Protein AF-A0A3D3AIG8-F1 (afdb_monomer)

pLDDT: mean 90.83, std 6.68, range [56.53, 97.75]

Radius of gyration: 16.38 Å; Cα contacts (8 Å, |Δi|>4): 54; chains: 1; bounding box: 37×24×44 Å

Secondary structure (DSSP, 8-state):
-HHHHHHHHHHHHHHHHHHHHHHHHHHHHHH-S-STT-HHHHHHHHHHHHHHHHHHHH-GGGEETTEETHHHHHHHHHHHHHHHHHHHHHHHHHT-

Sequence (96 aa):
MSASIFIITLIIKILQIYQWIFIIRAISSFFVQDFSSNPLLYWLYRLTEPVLAFLRERMPFLIVGMLDLSILAVYFLIYIIQVFLQKVLVKIAYGF

Mean predicted aligned error: 4.45 Å

Solvent-accessible surface area (backbone atoms only — not comparable to full-atom values): 5422 Å² total; per-residue (Å²): 113,69,64,61,51,52,52,52,51,51,51,48,52,52,52,52,53,51,42,51,52,37,4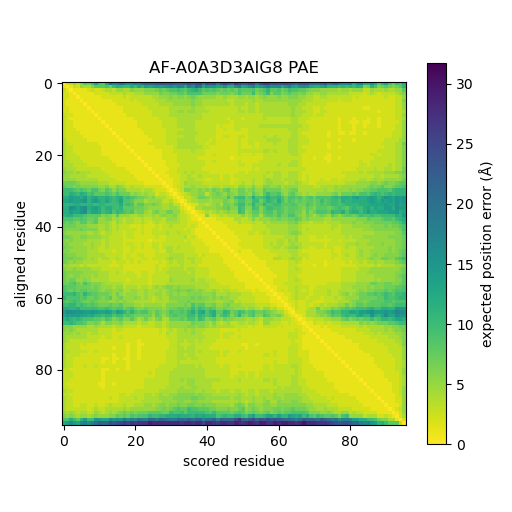8,52,49,55,53,41,69,75,75,48,90,67,49,80,84,37,70,70,51,41,50,53,49,63,70,46,40,67,61,39,52,53,43,43,72,78,40,53,82,35,52,54,88,91,44,65,45,39,48,55,52,52,37,51,53,52,49,53,54,42,56,52,51,52,53,51,44,51,38,68,75,70,70,111

Nearest PDB structures (foldseek):
  7xzi-assembly1_D  TM=8.397E-01  e=1.309E-01  Chlamydomonas reinhardtii

Foldseek 3Di:
DVVVLVVLVVVLVVLVVVLVLLVCVQVCLVPPPDQPVDPVSVVSCVVCCVQQVVCCVVPVVCDDPSDRVSSVVVSVVSVVVSVVSVVVSCCVVVPD

Structure (mmCIF, N/CA/C/O backbone):
data_AF-A0A3D3AIG8-F1
#
_entry.id   AF-A0A3D3AIG8-F1
#
loop_
_atom_site.group_PDB
_atom_site.id
_atom_site.type_symbol
_atom_site.label_atom_id
_atom_site.label_alt_id
_atom_site.label_comp_id
_atom_site.label_asym_id
_atom_site.label_entity_id
_atom_site.label_seq_id
_atom_site.pdbx_PDB_ins_code
_atom_site.Cartn_x
_atom_site.Cartn_y
_atom_site.Cartn_z
_atom_site.occupancy
_atom_site.B_iso_or_equiv
_atom_site.auth_seq_id
_atom_site.auth_comp_id
_atom_site.auth_asym_id
_atom_site.auth_atom_id
_atom_site.pd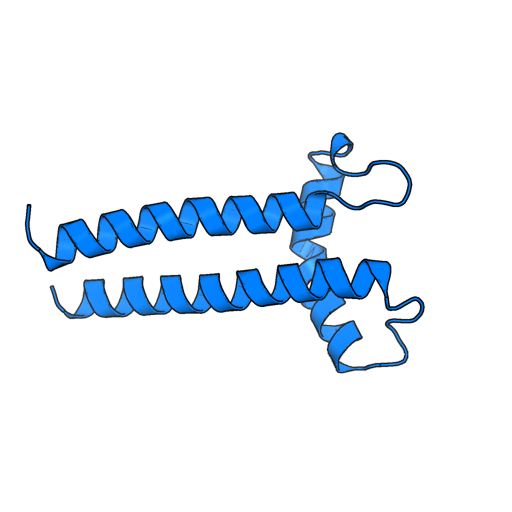bx_PDB_model_num
ATOM 1 N N . MET A 1 1 ? -16.962 -2.931 22.984 1.00 70.75 1 MET A N 1
ATOM 2 C CA . MET A 1 1 ? -16.285 -1.664 22.624 1.00 70.75 1 MET A CA 1
ATOM 3 C C . MET A 1 1 ? -14.785 -1.857 22.388 1.00 70.75 1 MET A C 1
ATOM 5 O O . MET A 1 1 ? -14.310 -1.471 21.331 1.00 70.75 1 MET A O 1
ATOM 9 N N . SER A 1 2 ? -14.052 -2.537 23.282 1.00 82.50 2 SER A N 1
ATOM 10 C CA . SER A 1 2 ? -12.610 -2.816 23.111 1.00 82.50 2 SER A CA 1
ATOM 11 C C . SER A 1 2 ? -12.262 -3.677 21.884 1.00 82.50 2 SER A C 1
ATOM 13 O O . SER A 1 2 ? -11.311 -3.364 21.173 1.00 82.50 2 SER A O 1
ATOM 15 N N . ALA A 1 3 ? -13.051 -4.716 21.583 1.00 89.88 3 ALA A N 1
ATOM 16 C CA . ALA A 1 3 ? -12.794 -5.602 20.440 1.00 89.88 3 ALA A CA 1
ATOM 17 C C . ALA A 1 3 ? -12.851 -4.870 19.084 1.00 89.88 3 ALA A C 1
ATOM 19 O O . ALA A 1 3 ? -11.962 -5.033 18.254 1.00 89.88 3 ALA A O 1
ATOM 20 N N . SER A 1 4 ? -13.856 -4.014 18.870 1.00 89.44 4 SER A N 1
ATOM 21 C CA . SER A 1 4 ? -14.003 -3.233 17.633 1.00 89.44 4 SER A CA 1
ATOM 22 C C . SER A 1 4 ? -12.843 -2.252 17.433 1.00 89.44 4 SER A C 1
ATOM 24 O O . SER A 1 4 ? -12.312 -2.148 16.332 1.00 89.44 4 SER A O 1
ATOM 26 N N . ILE A 1 5 ? -12.405 -1.585 18.507 1.00 93.19 5 ILE A N 1
ATOM 27 C CA . ILE A 1 5 ? -11.245 -0.677 18.500 1.00 93.19 5 ILE A CA 1
ATOM 28 C C . ILE A 1 5 ? -9.975 -1.440 18.113 1.00 93.19 5 ILE A C 1
ATOM 30 O O . ILE A 1 5 ? -9.213 -0.980 17.261 1.00 93.19 5 ILE A O 1
ATOM 34 N N . PHE A 1 6 ? -9.767 -2.626 18.693 1.00 94.06 6 PHE A N 1
ATOM 35 C CA . PHE A 1 6 ? -8.621 -3.474 18.375 1.00 94.06 6 PHE A CA 1
ATOM 36 C C . PHE A 1 6 ? -8.613 -3.899 16.900 1.00 94.06 6 PHE A C 1
ATOM 38 O O . PHE A 1 6 ? -7.609 -3.711 16.216 1.00 94.06 6 PHE A O 1
ATOM 45 N N . ILE A 1 7 ? -9.744 -4.396 16.387 1.00 95.44 7 ILE A N 1
ATOM 46 C CA . ILE A 1 7 ? -9.875 -4.834 14.989 1.00 95.44 7 ILE A CA 1
ATOM 47 C C . ILE A 1 7 ? -9.602 -3.674 14.023 1.00 95.44 7 ILE A C 1
ATOM 49 O O . ILE A 1 7 ? -8.804 -3.818 13.100 1.00 95.44 7 ILE A O 1
ATOM 53 N N . ILE A 1 8 ? -10.214 -2.508 14.247 1.00 95.50 8 ILE A N 1
ATOM 54 C CA . ILE A 1 8 ? -10.018 -1.336 13.380 1.00 95.50 8 ILE A CA 1
ATOM 55 C C . ILE A 1 8 ? -8.557 -0.871 13.423 1.00 95.50 8 ILE A C 1
ATOM 57 O O . ILE A 1 8 ? -7.978 -0.556 12.384 1.00 95.50 8 ILE A O 1
ATOM 61 N N . THR A 1 9 ? -7.928 -0.882 14.601 1.00 95.50 9 THR A N 1
ATOM 62 C CA . THR A 1 9 ? -6.506 -0.539 14.745 1.00 95.50 9 THR A CA 1
ATOM 63 C C . THR A 1 9 ? -5.620 -1.502 13.959 1.00 95.50 9 THR A C 1
ATOM 65 O O . THR A 1 9 ? -4.710 -1.061 13.256 1.00 95.50 9 THR A O 1
ATOM 68 N N . LEU A 1 10 ? -5.902 -2.807 14.024 1.00 96.94 10 LEU A N 1
ATOM 69 C CA . LEU A 1 10 ? -5.169 -3.820 13.269 1.00 96.94 10 LEU A CA 1
ATOM 70 C C . LEU A 1 10 ? -5.289 -3.581 11.757 1.00 96.94 10 LEU A C 1
ATOM 72 O O . LEU A 1 10 ? -4.279 -3.584 11.057 1.00 96.94 10 LEU A O 1
ATOM 76 N N . ILE A 1 11 ? -6.497 -3.291 11.265 1.00 97.44 11 ILE A N 1
ATOM 77 C CA . ILE A 1 11 ? -6.733 -2.954 9.854 1.00 97.44 11 ILE A CA 1
ATOM 78 C C . ILE A 1 11 ? -5.926 -1.713 9.458 1.00 97.44 11 ILE A C 1
ATOM 80 O O . ILE A 1 11 ? -5.220 -1.738 8.453 1.00 97.44 11 ILE A O 1
ATOM 84 N N . ILE A 1 12 ? -5.958 -0.644 10.261 1.00 97.31 12 ILE A N 1
ATOM 85 C CA . ILE A 1 12 ? -5.190 0.585 10.000 1.00 97.31 12 ILE A CA 1
ATOM 86 C C . ILE A 1 12 ? -3.685 0.293 9.915 1.00 97.31 12 ILE A C 1
ATOM 88 O O . ILE A 1 12 ? -3.007 0.857 9.054 1.00 97.31 12 ILE A O 1
ATOM 92 N N . LYS A 1 13 ? -3.157 -0.584 10.778 1.00 97.62 13 LYS A N 1
ATOM 93 C CA . LYS A 1 13 ? -1.743 -0.990 10.754 1.00 97.62 13 LYS A CA 1
ATOM 94 C C . LYS A 1 13 ? -1.395 -1.808 9.515 1.00 97.62 13 LYS A C 1
ATOM 96 O O . LYS A 1 13 ? -0.360 -1.557 8.907 1.00 97.62 13 LYS A O 1
ATOM 101 N N . ILE A 1 14 ? -2.266 -2.723 9.096 1.00 97.19 14 ILE A N 1
ATOM 102 C CA . ILE A 1 14 ? -2.084 -3.483 7.853 1.00 97.19 14 ILE A CA 1
ATOM 103 C C . ILE A 1 14 ? -2.082 -2.537 6.647 1.00 97.19 14 ILE A C 1
ATOM 105 O O . ILE A 1 14 ? -1.177 -2.609 5.819 1.00 97.19 14 ILE A O 1
ATOM 109 N N . LEU A 1 15 ? -3.029 -1.597 6.571 1.00 96.62 15 LEU A N 1
ATOM 110 C CA . LEU A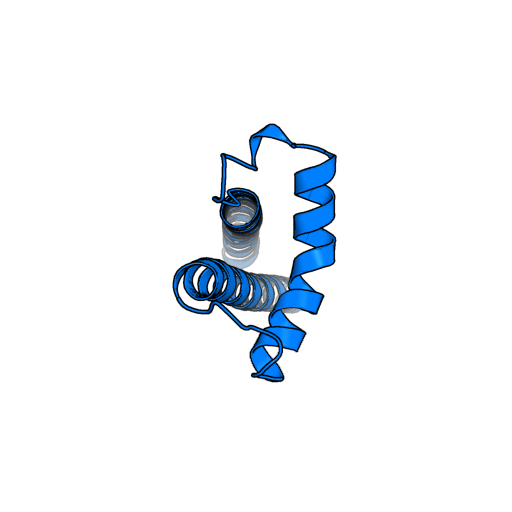 1 15 ? -3.066 -0.592 5.502 1.00 96.62 15 LEU A CA 1
ATOM 111 C C . LEU A 1 15 ? -1.804 0.281 5.486 1.00 96.62 15 LEU A C 1
ATOM 113 O O . LEU A 1 15 ? -1.297 0.597 4.413 1.00 96.62 15 LEU A O 1
ATOM 117 N N . GLN A 1 16 ? -1.257 0.621 6.657 1.00 96.56 16 GLN A N 1
ATOM 118 C CA . GLN A 1 16 ? 0.008 1.351 6.766 1.00 96.56 16 GLN A CA 1
ATOM 119 C C . GLN A 1 16 ? 1.182 0.550 6.181 1.00 96.56 16 GLN A C 1
ATOM 121 O O . GLN A 1 16 ? 2.017 1.109 5.476 1.00 96.56 16 GLN A O 1
ATOM 126 N N . ILE A 1 17 ? 1.247 -0.761 6.433 1.00 95.94 17 ILE A N 1
ATOM 127 C CA . ILE A 1 17 ? 2.262 -1.634 5.822 1.00 95.94 17 ILE A CA 1
ATOM 128 C C . ILE A 1 17 ? 2.084 -1.664 4.301 1.00 95.94 17 ILE A C 1
ATOM 130 O O . ILE A 1 17 ? 3.057 -1.504 3.566 1.00 95.94 17 ILE A O 1
ATOM 134 N N . TYR A 1 18 ? 0.847 -1.797 3.817 1.00 94.06 18 TYR A N 1
ATOM 135 C CA . TYR A 1 18 ? 0.562 -1.756 2.383 1.00 94.06 18 TYR A CA 1
ATOM 136 C C . TYR A 1 18 ? 0.981 -0.430 1.736 1.00 94.06 18 TYR A C 1
ATOM 138 O O . TYR A 1 18 ? 1.569 -0.451 0.659 1.00 94.06 18 TYR A O 1
ATOM 146 N N . GLN A 1 19 ? 0.769 0.716 2.389 1.00 94.62 19 GLN A N 1
ATOM 147 C CA . GLN A 1 19 ? 1.276 2.006 1.900 1.00 94.62 19 GLN A CA 1
ATOM 148 C C . GLN A 1 19 ? 2.793 1.985 1.698 1.00 94.62 19 GLN A C 1
ATOM 150 O O . GLN A 1 19 ? 3.270 2.401 0.643 1.00 94.62 19 GLN A O 1
ATOM 155 N N . TRP A 1 20 ? 3.551 1.457 2.665 1.00 95.19 20 TRP A N 1
ATOM 156 C CA . TRP A 1 20 ? 5.004 1.326 2.538 1.00 95.19 20 TRP A CA 1
ATOM 157 C C . TRP A 1 20 ? 5.415 0.413 1.385 1.00 95.19 20 TRP A C 1
ATOM 159 O O . TRP A 1 20 ? 6.364 0.734 0.673 1.00 95.19 20 TRP A O 1
ATOM 169 N N . ILE A 1 21 ? 4.677 -0.672 1.139 1.00 93.81 21 ILE A N 1
ATOM 170 C CA . ILE A 1 21 ? 4.905 -1.539 -0.024 1.00 93.81 21 ILE A CA 1
ATOM 171 C C . ILE A 1 21 ? 4.763 -0.739 -1.328 1.00 93.81 21 ILE A C 1
ATOM 173 O O . ILE A 1 21 ? 5.626 -0.853 -2.196 1.00 93.81 21 ILE A O 1
ATOM 177 N N . PHE A 1 22 ? 3.737 0.111 -1.460 1.00 94.06 22 PHE A N 1
ATOM 178 C CA . PHE A 1 22 ? 3.555 0.959 -2.649 1.00 94.06 22 PHE A CA 1
ATOM 179 C C . PHE A 1 22 ? 4.583 2.100 -2.755 1.00 94.06 22 PHE A C 1
ATOM 181 O O . PHE A 1 22 ? 4.953 2.487 -3.862 1.00 94.06 22 PHE A O 1
ATOM 188 N N . ILE A 1 23 ? 5.121 2.601 -1.641 1.00 93.50 23 ILE A N 1
ATOM 189 C CA . ILE A 1 23 ? 6.258 3.536 -1.673 1.00 93.50 23 ILE A CA 1
ATOM 190 C C . ILE A 1 23 ? 7.514 2.824 -2.191 1.00 93.50 23 ILE A C 1
ATOM 192 O O . ILE A 1 23 ? 8.160 3.309 -3.118 1.00 93.50 23 ILE A O 1
ATOM 196 N N . ILE A 1 24 ? 7.839 1.648 -1.644 1.00 92.56 24 ILE A N 1
ATOM 197 C CA . ILE A 1 24 ? 8.977 0.837 -2.103 1.00 92.56 24 ILE A CA 1
ATOM 198 C C . ILE A 1 24 ? 8.799 0.480 -3.578 1.00 92.56 24 ILE A C 1
ATOM 200 O O . ILE A 1 24 ? 9.764 0.531 -4.333 1.00 92.56 24 ILE A O 1
ATOM 204 N N . ARG A 1 25 ? 7.568 0.170 -4.001 1.00 91.12 25 ARG A N 1
ATOM 205 C CA . ARG A 1 25 ? 7.183 -0.079 -5.393 1.00 91.12 25 ARG A CA 1
ATOM 206 C C . ARG A 1 25 ? 7.531 1.099 -6.300 1.00 91.12 25 ARG A C 1
ATOM 208 O O . ARG A 1 25 ? 8.199 0.889 -7.307 1.00 91.12 25 ARG A O 1
ATOM 215 N N . ALA A 1 26 ? 7.113 2.306 -5.916 1.00 90.69 26 ALA A N 1
ATOM 216 C CA . ALA A 1 26 ? 7.377 3.533 -6.662 1.00 90.69 26 ALA A CA 1
ATOM 217 C C . ALA A 1 26 ? 8.877 3.822 -6.753 1.00 90.69 26 ALA A C 1
ATOM 219 O O . ALA A 1 26 ? 9.391 4.093 -7.828 1.00 90.69 26 ALA A O 1
ATOM 220 N N . ILE A 1 27 ? 9.606 3.719 -5.640 1.00 90.88 27 ILE A N 1
ATOM 221 C CA . ILE A 1 27 ? 11.057 3.939 -5.629 1.00 90.88 27 ILE A CA 1
ATOM 222 C C . ILE A 1 27 ? 11.739 2.886 -6.513 1.00 90.88 27 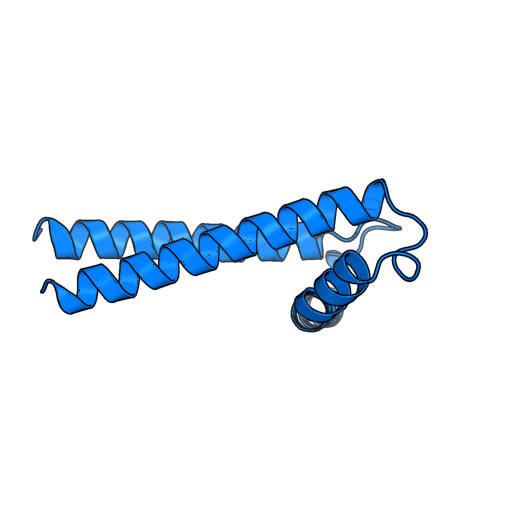ILE A C 1
ATOM 224 O O . ILE A 1 27 ? 12.512 3.216 -7.409 1.00 90.88 27 ILE A O 1
ATOM 228 N N . SER A 1 28 ? 11.399 1.612 -6.328 1.00 88.19 28 SER A N 1
ATOM 229 C CA . SER A 1 28 ? 12.004 0.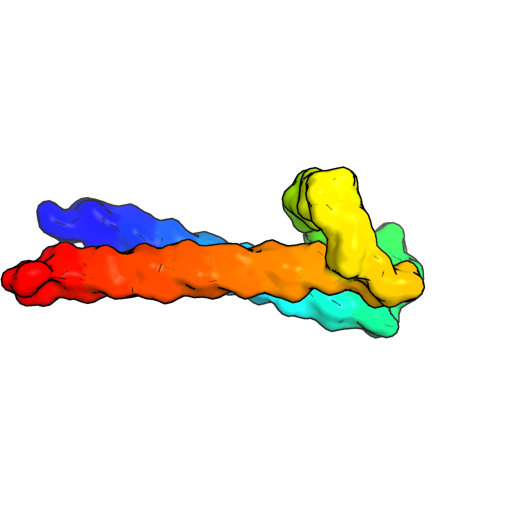500 -7.065 1.00 88.19 28 SER A CA 1
ATOM 230 C C . SER A 1 28 ? 11.785 0.613 -8.574 1.00 88.19 28 SER A C 1
ATOM 232 O O . SER A 1 28 ? 12.701 0.287 -9.317 1.00 88.19 28 SER A O 1
ATOM 234 N N . SER A 1 29 ? 10.643 1.135 -9.044 1.00 84.69 29 SER A N 1
ATOM 235 C CA . SER A 1 29 ? 10.420 1.343 -10.484 1.00 84.69 29 SER A CA 1
ATOM 236 C C . SER A 1 29 ? 11.357 2.375 -11.118 1.00 84.69 29 SER A C 1
ATOM 238 O O . SER A 1 29 ? 11.574 2.316 -12.322 1.00 84.69 29 SER A O 1
ATOM 240 N N . PHE A 1 30 ? 11.921 3.302 -10.335 1.00 85.69 30 PHE A N 1
ATOM 241 C CA . PHE A 1 30 ? 12.902 4.275 -10.833 1.00 85.69 30 PHE A CA 1
ATOM 242 C C . PHE A 1 30 ? 14.346 3.786 -10.715 1.00 85.69 30 PHE A C 1
ATOM 244 O O . PHE A 1 30 ? 15.161 4.073 -11.587 1.00 85.69 30 PHE A O 1
ATOM 251 N N . PHE A 1 31 ? 14.679 3.078 -9.633 1.00 85.69 31 PHE A N 1
ATOM 252 C CA . PHE A 1 31 ? 16.069 2.728 -9.323 1.00 85.69 31 PHE A CA 1
ATOM 253 C C . PHE A 1 31 ? 16.475 1.316 -9.764 1.00 85.69 31 PHE A C 1
ATOM 255 O O . PHE A 1 31 ? 17.664 1.058 -9.936 1.00 85.69 31 PHE A O 1
ATOM 262 N N . VAL A 1 32 ? 15.524 0.395 -9.944 1.00 83.88 32 VAL A N 1
ATOM 263 C CA . VAL A 1 32 ? 15.806 -1.013 -10.252 1.00 83.88 32 VAL A CA 1
ATOM 264 C C . VAL A 1 32 ? 15.365 -1.335 -11.674 1.00 83.88 32 VAL A C 1
ATOM 266 O O . VAL A 1 32 ? 14.175 -1.353 -11.976 1.00 83.88 32 VAL A O 1
ATOM 269 N N . GLN A 1 33 ? 16.336 -1.631 -12.540 1.00 78.06 33 GLN A N 1
ATOM 270 C CA . GLN A 1 33 ? 16.075 -2.030 -13.928 1.00 78.06 33 GLN A CA 1
ATOM 271 C C . GLN A 1 33 ? 15.741 -3.524 -14.048 1.00 78.06 33 GLN A C 1
ATO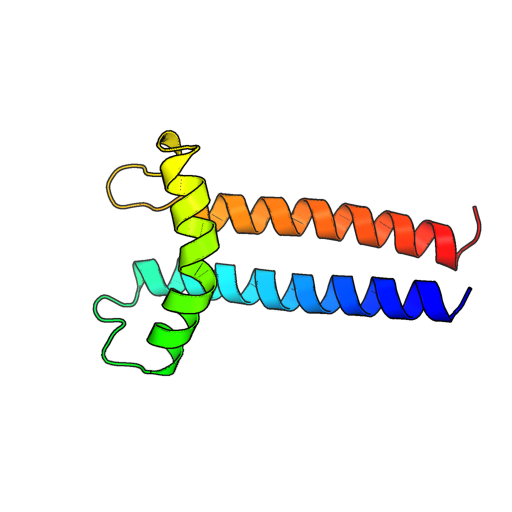M 273 O O . GLN A 1 33 ? 14.854 -3.890 -14.815 1.00 78.06 33 GLN A O 1
ATOM 278 N N . ASP A 1 34 ? 16.402 -4.380 -13.259 1.00 80.62 34 ASP A N 1
ATOM 279 C CA . ASP A 1 34 ? 16.150 -5.824 -13.238 1.00 80.62 34 ASP A CA 1
ATOM 280 C C . ASP A 1 34 ? 15.632 -6.296 -11.873 1.00 80.62 34 ASP A C 1
ATOM 282 O O . ASP A 1 34 ? 16.377 -6.523 -10.918 1.00 80.62 34 ASP A O 1
ATOM 286 N N . PHE A 1 35 ? 14.314 -6.466 -11.794 1.00 80.50 35 PHE A N 1
ATOM 287 C CA . PHE A 1 35 ? 13.625 -6.972 -10.608 1.00 80.50 35 PHE A CA 1
ATOM 288 C C . PHE A 1 35 ? 13.712 -8.499 -10.462 1.00 80.50 35 PHE A C 1
ATOM 290 O O . PHE A 1 35 ? 13.423 -9.010 -9.380 1.00 80.50 35 PHE A O 1
ATOM 297 N N . SER A 1 36 ? 14.087 -9.236 -11.516 1.00 79.75 36 SER A N 1
ATOM 298 C CA . SER A 1 36 ? 14.158 -10.705 -11.495 1.00 79.75 36 SER A CA 1
ATOM 299 C C . SER A 1 36 ? 15.369 -11.218 -10.713 1.00 79.75 36 SER A C 1
ATOM 301 O O . SER A 1 36 ? 15.297 -12.266 -10.071 1.00 79.75 36 SER A O 1
ATOM 303 N N . SER A 1 37 ? 16.436 -10.418 -10.674 1.00 85.00 37 SER A N 1
ATOM 304 C CA . SER A 1 37 ? 17.670 -10.701 -9.939 1.00 85.00 37 SER A CA 1
ATOM 305 C C . SER A 1 37 ? 17.509 -10.721 -8.412 1.00 85.00 37 SER A C 1
ATOM 307 O O . SER A 1 37 ? 18.332 -11.315 -7.716 1.00 85.00 37 SER A O 1
ATOM 309 N N . ASN A 1 38 ? 16.462 -10.095 -7.858 1.00 86.69 38 ASN A N 1
ATOM 310 C CA . ASN A 1 38 ? 16.222 -10.061 -6.414 1.00 86.69 38 ASN A CA 1
ATOM 311 C C . ASN A 1 38 ? 14.877 -10.727 -6.062 1.00 86.69 38 ASN A C 1
ATOM 313 O O . ASN A 1 38 ? 13.820 -10.147 -6.333 1.00 86.69 38 ASN A O 1
ATOM 317 N N . PRO A 1 39 ? 14.883 -11.891 -5.381 1.00 89.25 39 PRO A N 1
ATOM 318 C CA . PRO A 1 39 ? 13.663 -12.612 -5.025 1.00 89.25 39 PRO A CA 1
ATOM 319 C C . PRO A 1 39 ? 12.642 -11.772 -4.245 1.00 89.25 39 PRO A C 1
ATOM 321 O O . PRO A 1 39 ? 11.441 -11.915 -4.466 1.00 89.25 39 PRO A O 1
ATOM 324 N N . LEU A 1 40 ? 13.089 -10.876 -3.356 1.00 88.56 40 LEU A N 1
ATOM 325 C CA . LEU A 1 40 ? 12.193 -10.040 -2.547 1.00 88.56 40 LEU A CA 1
ATOM 326 C C . LEU A 1 40 ? 11.454 -9.012 -3.402 1.00 88.56 40 LEU A C 1
ATOM 328 O O . LEU A 1 40 ? 10.246 -8.828 -3.243 1.00 88.56 40 LEU A O 1
ATOM 332 N N . LEU A 1 41 ? 12.166 -8.375 -4.335 1.00 87.69 41 LEU A N 1
ATOM 333 C CA . LEU A 1 41 ? 11.546 -7.451 -5.277 1.00 87.69 41 LEU A CA 1
ATOM 334 C C . LEU A 1 41 ? 10.573 -8.211 -6.170 1.00 87.69 41 LEU A C 1
ATOM 336 O O . LEU A 1 41 ? 9.426 -7.801 -6.290 1.00 87.69 41 LEU A O 1
ATOM 340 N N . TYR A 1 42 ? 10.961 -9.368 -6.701 1.00 90.25 42 TYR A N 1
ATOM 341 C CA . TYR A 1 42 ? 10.067 -10.176 -7.525 1.00 90.25 42 TYR A CA 1
ATOM 342 C C . TYR A 1 42 ? 8.746 -10.537 -6.818 1.00 90.25 42 TYR A C 1
ATOM 344 O O . TYR A 1 42 ? 7.667 -10.435 -7.409 1.00 90.25 42 TYR A O 1
ATOM 352 N N . TRP A 1 43 ? 8.794 -10.891 -5.530 1.00 91.50 43 TRP A N 1
ATOM 353 C CA . TRP A 1 43 ? 7.585 -11.103 -4.730 1.00 91.50 43 TRP A CA 1
ATOM 354 C C . TRP A 1 43 ? 6.769 -9.825 -4.530 1.00 91.50 43 TRP A C 1
ATOM 356 O O . TRP A 1 43 ? 5.554 -9.854 -4.711 1.00 91.50 43 TRP A O 1
ATOM 366 N N . LEU A 1 44 ? 7.415 -8.699 -4.226 1.00 91.12 44 LEU A N 1
ATOM 367 C CA . LEU A 1 44 ? 6.747 -7.403 -4.085 1.00 91.12 44 LEU A CA 1
ATOM 368 C C . LEU A 1 44 ? 6.039 -6.977 -5.382 1.00 91.12 44 LEU A C 1
ATOM 370 O O . LEU A 1 44 ? 4.895 -6.518 -5.341 1.00 91.12 44 LEU A O 1
ATOM 374 N N . TYR A 1 45 ? 6.690 -7.179 -6.533 1.00 90.00 45 TYR A N 1
ATOM 375 C CA . TYR A 1 45 ? 6.110 -6.979 -7.862 1.00 90.00 45 TYR A CA 1
ATOM 376 C C . TYR A 1 45 ? 4.832 -7.819 -7.989 1.00 90.00 45 TYR A C 1
ATOM 378 O O . TYR A 1 45 ? 3.751 -7.274 -8.185 1.00 90.00 45 TYR A O 1
ATOM 386 N N . ARG A 1 46 ? 4.913 -9.135 -7.767 1.00 92.31 46 ARG A N 1
ATOM 387 C CA . ARG A 1 46 ? 3.753 -10.029 -7.918 1.00 92.31 46 ARG A CA 1
ATOM 388 C C . ARG A 1 46 ? 2.602 -9.748 -6.956 1.00 92.31 46 ARG A C 1
ATOM 390 O O . ARG A 1 46 ? 1.455 -9.940 -7.338 1.00 92.31 46 ARG A O 1
ATOM 397 N N . LEU A 1 47 ? 2.882 -9.289 -5.738 1.00 92.19 47 LEU A N 1
ATOM 398 C CA . LEU A 1 47 ? 1.840 -8.930 -4.771 1.00 92.19 47 LEU A CA 1
ATOM 399 C C . LEU A 1 47 ? 1.090 -7.652 -5.163 1.00 92.19 47 LEU A C 1
ATOM 401 O O . LEU A 1 47 ? -0.102 -7.533 -4.898 1.00 92.19 47 LEU A O 1
ATOM 405 N N . THR A 1 48 ? 1.778 -6.696 -5.787 1.00 92.94 48 THR A N 1
ATOM 406 C CA . THR A 1 48 ? 1.188 -5.400 -6.158 1.00 92.94 48 THR A CA 1
ATOM 407 C C . THR A 1 48 ? 0.579 -5.400 -7.561 1.00 92.94 48 THR A C 1
ATOM 409 O O . THR A 1 48 ? -0.377 -4.663 -7.802 1.00 92.94 48 THR A O 1
ATOM 412 N N . GLU A 1 49 ? 1.066 -6.248 -8.473 1.00 93.38 49 GLU A N 1
ATOM 413 C CA . GLU A 1 49 ? 0.620 -6.281 -9.871 1.00 93.38 49 GLU A CA 1
ATOM 414 C C . GLU A 1 49 ? -0.880 -6.538 -10.074 1.00 93.38 49 GLU A C 1
ATOM 416 O O . GLU A 1 49 ? -1.444 -5.832 -10.897 1.00 93.38 49 GLU A O 1
ATOM 421 N N . PRO A 1 50 ? -1.586 -7.434 -9.355 1.00 93.50 50 PRO A N 1
ATOM 422 C CA . PRO A 1 50 ? -3.022 -7.629 -9.580 1.00 93.50 50 PRO A CA 1
ATOM 423 C C . PRO A 1 50 ? -3.831 -6.339 -9.402 1.00 93.50 50 PRO A C 1
ATOM 425 O O . PRO A 1 50 ? -4.752 -6.061 -10.166 1.00 93.50 50 PRO A O 1
ATOM 428 N N . VAL A 1 51 ? -3.451 -5.520 -8.416 1.00 94.19 51 VAL A N 1
ATOM 429 C CA . VAL A 1 51 ? -4.102 -4.235 -8.140 1.00 94.19 51 VAL A CA 1
ATOM 430 C C . VAL A 1 51 ? -3.704 -3.199 -9.188 1.00 94.19 51 VAL A C 1
ATOM 432 O O . VAL A 1 51 ? -4.560 -2.490 -9.711 1.00 94.19 51 VAL A O 1
ATOM 435 N N . LEU A 1 52 ? -2.413 -3.118 -9.518 1.00 93.44 52 LEU A N 1
ATOM 436 C CA . LEU A 1 52 ? -1.911 -2.158 -10.501 1.00 93.44 52 LEU A CA 1
ATOM 437 C C . LEU A 1 52 ? -2.440 -2.460 -11.905 1.00 93.44 52 LEU A C 1
ATOM 439 O O . LEU A 1 52 ? -2.930 -1.553 -12.565 1.00 93.44 52 LEU A O 1
ATOM 443 N N . ALA A 1 53 ? -2.415 -3.719 -12.339 1.00 93.62 53 ALA A N 1
ATOM 444 C CA . ALA A 1 53 ? -2.943 -4.164 -13.623 1.00 93.62 53 ALA A CA 1
ATOM 445 C C . ALA A 1 53 ? -4.435 -3.846 -13.755 1.00 93.62 53 ALA A C 1
ATOM 447 O O . ALA A 1 53 ? -4.844 -3.280 -14.765 1.00 93.62 53 ALA A O 1
ATOM 448 N N . PHE A 1 54 ? -5.226 -4.108 -12.709 1.00 94.31 54 PHE A N 1
ATOM 449 C CA . PHE A 1 54 ? -6.645 -3.757 -12.699 1.00 94.31 54 PHE A CA 1
ATOM 450 C C . PHE A 1 54 ? -6.875 -2.248 -12.884 1.00 94.31 54 PHE A C 1
ATOM 452 O O . PHE A 1 54 ? -7.741 -1.836 -13.658 1.00 94.31 54 PHE A O 1
ATOM 459 N N . LEU A 1 55 ? -6.088 -1.405 -12.206 1.00 93.75 55 LEU A N 1
ATOM 460 C CA . LEU A 1 55 ? -6.191 0.047 -12.367 1.00 93.75 55 LEU A CA 1
ATOM 461 C C . LEU A 1 55 ? -5.713 0.509 -13.740 1.00 93.75 55 LEU A C 1
ATOM 463 O O . LEU A 1 55 ? -6.370 1.354 -14.332 1.00 93.75 55 LEU A O 1
ATOM 467 N N . ARG A 1 56 ? -4.627 -0.056 -14.269 1.00 93.12 56 ARG A N 1
ATOM 468 C CA . ARG A 1 56 ? -4.124 0.243 -15.616 1.00 93.12 56 ARG A CA 1
ATOM 469 C C . ARG A 1 56 ? -5.151 -0.112 -16.694 1.00 93.12 56 ARG A C 1
ATOM 471 O O . ARG A 1 56 ? -5.322 0.643 -17.643 1.00 93.12 56 ARG A O 1
ATOM 478 N N . GLU A 1 57 ? -5.860 -1.227 -16.530 1.00 93.44 57 GLU A N 1
ATOM 479 C CA . GLU A 1 57 ? -6.906 -1.665 -17.458 1.00 93.44 57 GLU A CA 1
ATOM 480 C C . GLU A 1 57 ? -8.133 -0.741 -17.413 1.00 93.44 57 GLU A C 1
ATOM 482 O O . GLU A 1 57 ? -8.670 -0.360 -18.451 1.00 93.44 57 GLU A O 1
ATOM 487 N N . ARG A 1 58 ? -8.579 -0.347 -16.211 1.00 94.62 58 ARG A N 1
ATOM 488 C CA . ARG A 1 58 ? -9.782 0.489 -16.03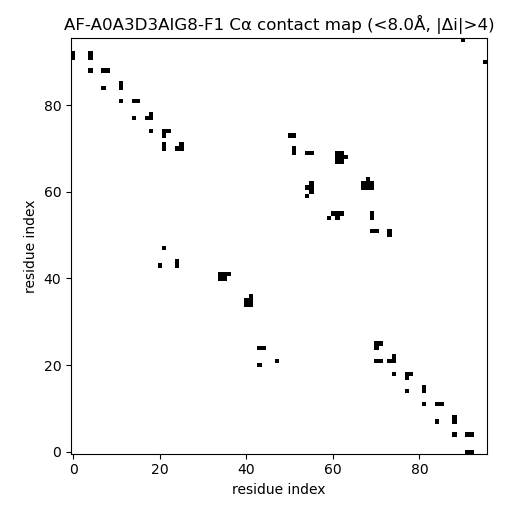5 1.00 94.62 58 ARG A CA 1
ATOM 489 C C . ARG A 1 58 ? -9.533 1.985 -16.179 1.00 94.62 58 ARG A C 1
ATOM 491 O O . ARG A 1 58 ? -10.457 2.728 -16.498 1.00 94.62 58 ARG A O 1
ATOM 498 N N . MET A 1 59 ? -8.314 2.432 -15.921 1.00 92.94 59 MET A N 1
ATOM 499 C CA . MET A 1 59 ? -7.894 3.830 -15.929 1.00 92.94 59 MET A CA 1
ATOM 500 C C . MET A 1 59 ? -6.574 3.965 -16.700 1.00 92.94 59 MET A C 1
ATOM 502 O O . MET A 1 59 ? -5.541 4.297 -16.117 1.00 92.94 59 MET A O 1
ATOM 506 N N . PRO A 1 60 ? -6.589 3.742 -18.028 1.00 88.62 60 PRO A N 1
ATOM 507 C CA . PRO A 1 60 ? -5.378 3.761 -18.852 1.00 88.62 60 PRO A CA 1
ATOM 508 C C . PRO A 1 60 ? -4.670 5.123 -18.850 1.00 88.62 60 PRO A C 1
ATOM 510 O O . PRO A 1 60 ? -3.465 5.189 -19.071 1.00 88.62 60 PRO A O 1
ATOM 513 N N . PHE A 1 61 ? -5.385 6.206 -18.525 1.00 91.38 61 PHE A N 1
ATOM 514 C CA . PHE A 1 61 ? -4.816 7.548 -18.354 1.00 91.38 61 PHE A CA 1
ATOM 515 C C . PHE A 1 61 ? -3.808 7.657 -17.193 1.00 91.38 61 PHE A C 1
ATOM 517 O O . PHE A 1 61 ? -3.102 8.658 -17.098 1.00 91.38 61 PHE A O 1
ATOM 524 N N . LEU A 1 62 ? -3.737 6.660 -16.300 1.00 90.19 62 LEU A N 1
ATOM 525 C CA . LEU A 1 62 ? -2.729 6.591 -15.237 1.00 90.19 62 LEU A CA 1
ATOM 526 C C . LEU A 1 62 ? -1.343 6.190 -15.760 1.00 90.19 62 LEU A C 1
ATOM 528 O O . LEU A 1 62 ? -0.351 6.360 -15.056 1.00 90.19 62 LEU A O 1
ATOM 532 N N . ILE A 1 63 ? -1.249 5.674 -16.984 1.00 88.56 63 ILE A N 1
ATOM 533 C CA . ILE A 1 63 ? 0.032 5.390 -17.625 1.00 88.56 63 ILE A CA 1
ATOM 534 C C . ILE A 1 63 ? 0.408 6.604 -18.472 1.00 88.56 63 ILE A C 1
ATOM 536 O O . ILE A 1 63 ? -0.242 6.901 -19.473 1.00 88.56 63 ILE A O 1
ATOM 540 N N . VAL A 1 64 ? 1.474 7.305 -18.081 1.00 86.50 64 VAL A N 1
ATOM 541 C CA . VAL A 1 64 ? 1.975 8.484 -18.801 1.00 86.50 64 VAL A CA 1
ATOM 542 C C . VAL A 1 64 ? 3.392 8.201 -19.285 1.00 86.50 64 VAL A C 1
ATOM 544 O O . VAL A 1 64 ? 4.368 8.338 -18.547 1.00 86.50 64 VAL A O 1
ATOM 547 N N . GLY A 1 65 ? 3.514 7.776 -20.544 1.00 82.94 65 GLY A N 1
ATOM 548 C CA . GLY A 1 65 ? 4.796 7.356 -21.113 1.00 82.94 65 GLY A CA 1
ATOM 549 C C . GLY A 1 65 ? 5.364 6.147 -20.365 1.00 82.94 65 GLY A C 1
ATOM 550 O O . GLY A 1 65 ? 4.737 5.093 -20.337 1.00 82.94 65 GLY A O 1
ATOM 551 N N . MET A 1 66 ? 6.542 6.303 -19.751 1.00 72.50 66 MET A N 1
ATOM 552 C CA . MET A 1 66 ? 7.178 5.263 -18.923 1.00 72.50 66 MET A CA 1
ATOM 553 C C . MET A 1 66 ? 6.814 5.356 -17.430 1.00 72.50 66 MET A C 1
ATOM 555 O O . MET A 1 66 ? 7.295 4.553 -16.634 1.00 72.50 66 MET A O 1
ATOM 559 N N . LEU A 1 67 ? 5.997 6.338 -17.031 1.00 83.38 67 LEU A N 1
ATOM 560 C CA . LEU A 1 67 ? 5.588 6.536 -15.641 1.00 83.38 67 LEU A CA 1
ATOM 561 C C . LEU A 1 67 ? 4.266 5.824 -15.355 1.00 83.38 67 LEU A C 1
ATOM 563 O O . LEU A 1 67 ? 3.259 6.066 -16.022 1.00 83.38 67 LEU A O 1
ATOM 567 N N . ASP A 1 68 ? 4.262 4.993 -14.314 1.00 87.56 68 ASP A N 1
ATOM 568 C CA . ASP A 1 68 ? 3.062 4.320 -13.820 1.00 87.56 68 ASP A CA 1
ATOM 569 C C . ASP A 1 68 ? 2.458 5.080 -12.628 1.00 87.56 68 ASP A C 1
ATOM 571 O O . ASP A 1 68 ? 2.808 4.844 -11.466 1.00 87.56 68 ASP A O 1
ATOM 575 N N . LEU A 1 69 ? 1.520 5.995 -12.903 1.00 91.50 69 LEU A N 1
ATOM 576 C CA . LEU A 1 69 ? 0.799 6.732 -11.857 1.00 91.50 69 LEU A CA 1
ATOM 577 C C . LEU A 1 69 ? -0.177 5.836 -11.084 1.00 91.50 69 LEU A C 1
ATOM 579 O O . LEU A 1 69 ? -0.674 6.251 -10.036 1.00 91.50 69 LEU A O 1
ATOM 583 N N . SER A 1 70 ? -0.427 4.602 -11.535 1.00 93.62 70 SER A N 1
ATOM 584 C CA . SER A 1 70 ? -1.295 3.652 -10.827 1.00 93.62 70 SER A CA 1
ATOM 585 C C . SER A 1 70 ? -0.756 3.350 -9.431 1.00 93.62 70 SER A C 1
ATOM 587 O O . SER A 1 70 ? -1.535 3.203 -8.494 1.00 93.62 70 SER A O 1
ATOM 589 N N . ILE A 1 71 ? 0.570 3.342 -9.258 1.00 92.88 71 ILE A N 1
ATOM 590 C CA . ILE A 1 71 ? 1.219 3.144 -7.954 1.00 92.88 71 ILE A CA 1
ATOM 591 C C . ILE A 1 71 ? 0.808 4.253 -6.975 1.00 92.88 71 ILE A C 1
ATOM 593 O O . ILE A 1 71 ? 0.416 3.974 -5.840 1.00 92.88 71 ILE A O 1
ATOM 597 N N . LEU A 1 72 ? 0.837 5.508 -7.434 1.00 93.19 72 LEU A N 1
ATOM 598 C CA . LEU A 1 72 ? 0.401 6.660 -6.646 1.00 93.19 72 LEU A CA 1
ATOM 599 C C . LEU A 1 72 ? -1.109 6.626 -6.400 1.00 93.19 72 LEU A C 1
ATOM 601 O O . LEU A 1 72 ? -1.550 6.888 -5.284 1.00 93.19 72 LEU A O 1
ATOM 605 N N . ALA A 1 73 ? -1.903 6.259 -7.406 1.00 94.69 73 ALA A N 1
ATOM 606 C CA . ALA A 1 73 ? -3.350 6.144 -7.267 1.00 94.69 73 ALA A CA 1
ATOM 607 C C . ALA A 1 73 ? -3.742 5.135 -6.172 1.00 94.69 73 ALA A C 1
ATOM 609 O O . ALA A 1 73 ? -4.583 5.450 -5.328 1.00 94.69 73 ALA A O 1
ATOM 610 N N . VAL A 1 74 ? -3.093 3.962 -6.120 1.00 95.44 74 VAL A N 1
ATOM 611 C CA . VAL A 1 74 ? -3.316 2.988 -5.037 1.00 95.44 74 VAL A CA 1
ATOM 612 C C . VAL A 1 74 ? -2.907 3.564 -3.689 1.00 95.44 74 VAL A C 1
ATOM 614 O O . VAL A 1 74 ? -3.656 3.444 -2.720 1.00 95.44 74 VAL A O 1
ATOM 617 N N . TYR A 1 75 ? -1.739 4.205 -3.618 1.00 95.38 75 TYR A N 1
ATOM 618 C CA . TYR A 1 75 ? -1.268 4.826 -2.384 1.00 95.38 75 TYR A CA 1
ATOM 619 C C . TYR A 1 75 ? -2.296 5.825 -1.830 1.00 95.38 75 TYR A C 1
ATOM 621 O O . TYR A 1 75 ? -2.675 5.739 -0.659 1.00 95.38 75 TYR A O 1
ATOM 629 N N . PHE A 1 76 ? -2.810 6.722 -2.678 1.00 96.19 76 PHE A N 1
ATOM 630 C CA . PHE A 1 76 ? -3.826 7.698 -2.287 1.00 96.19 76 PHE A CA 1
ATOM 631 C C . PHE A 1 76 ? -5.150 7.044 -1.892 1.00 96.19 76 PHE A C 1
ATOM 633 O O . PHE A 1 76 ? -5.753 7.450 -0.899 1.00 96.19 76 PHE A O 1
ATOM 640 N N . LEU A 1 77 ? -5.586 6.007 -2.609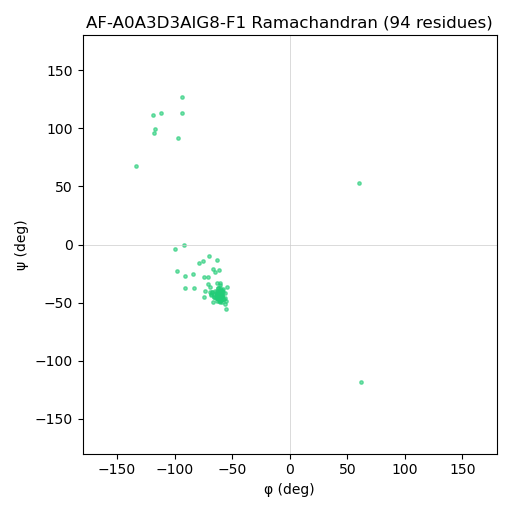 1.00 96.06 77 LEU A N 1
ATOM 641 C CA . LEU A 1 77 ? -6.791 5.261 -2.252 1.00 96.06 77 LEU A CA 1
ATOM 642 C C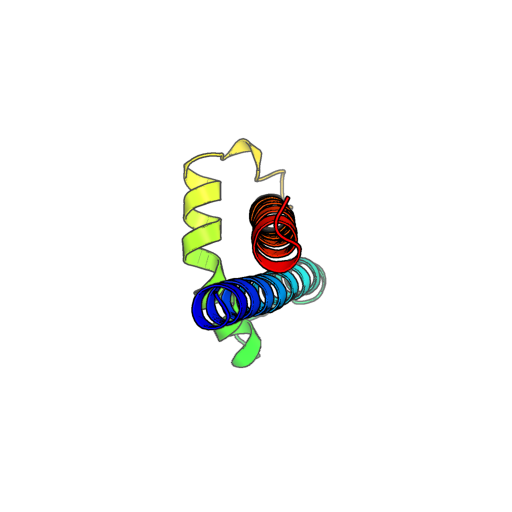 . LEU A 1 77 ? -6.671 4.652 -0.848 1.00 96.06 77 LEU A C 1
ATOM 644 O O . LEU A 1 77 ? -7.565 4.824 -0.018 1.00 96.06 77 LEU A O 1
ATOM 648 N N . ILE A 1 78 ? -5.544 3.997 -0.553 1.00 96.50 78 ILE A N 1
ATOM 649 C CA . ILE A 1 78 ? -5.289 3.425 0.773 1.00 96.50 78 ILE A CA 1
ATOM 650 C C . ILE A 1 78 ? -5.236 4.530 1.832 1.00 96.50 78 ILE A C 1
ATOM 652 O O . ILE A 1 78 ? -5.804 4.367 2.910 1.00 96.50 78 ILE A O 1
ATOM 656 N N . TYR A 1 79 ? -4.584 5.659 1.540 1.00 96.69 79 TYR A N 1
ATOM 657 C CA . TYR A 1 79 ? -4.528 6.811 2.441 1.00 96.69 79 TYR A CA 1
ATOM 658 C C . TYR A 1 79 ? -5.921 7.337 2.805 1.00 96.69 79 TYR A C 1
ATOM 660 O O . TYR A 1 79 ? -6.219 7.511 3.986 1.00 96.69 79 TYR A O 1
ATOM 668 N N . ILE A 1 80 ? -6.807 7.512 1.822 1.00 97.75 80 ILE A N 1
ATOM 669 C CA . ILE A 1 80 ? -8.183 7.969 2.057 1.00 97.75 80 ILE A CA 1
ATOM 670 C C . ILE A 1 80 ? -8.937 6.981 2.956 1.00 97.75 80 ILE A C 1
ATOM 672 O O . ILE A 1 80 ? -9.559 7.395 3.939 1.00 97.75 80 ILE A O 1
ATOM 676 N N . ILE A 1 81 ? -8.843 5.678 2.667 1.00 97.56 81 ILE A N 1
ATOM 677 C CA . ILE A 1 81 ? -9.467 4.624 3.482 1.00 97.56 81 ILE A CA 1
ATOM 678 C C . ILE A 1 81 ? -8.927 4.669 4.915 1.00 97.56 81 ILE A C 1
ATOM 680 O O . ILE A 1 81 ? -9.690 4.586 5.877 1.00 97.56 81 ILE A O 1
ATOM 684 N N . GLN A 1 82 ? -7.618 4.838 5.078 1.00 96.31 82 GLN A N 1
ATOM 685 C CA . GLN A 1 82 ? -6.982 4.877 6.386 1.00 96.31 82 GLN A CA 1
ATOM 686 C C . GLN A 1 82 ? -7.426 6.098 7.202 1.00 96.31 82 GLN A C 1
ATOM 688 O O . GLN A 1 82 ? -7.771 5.946 8.373 1.00 96.31 82 GLN A O 1
ATOM 693 N N . VAL A 1 83 ? -7.468 7.289 6.596 1.00 96.81 83 VAL A N 1
ATOM 694 C CA . VAL A 1 83 ? -7.960 8.515 7.248 1.00 96.81 83 VAL A CA 1
ATOM 695 C C . VAL A 1 83 ? -9.418 8.351 7.671 1.00 96.81 83 VAL A C 1
ATOM 697 O O . VAL A 1 83 ? -9.790 8.731 8.783 1.00 96.81 83 VAL A O 1
ATOM 700 N N . PHE A 1 84 ? -10.250 7.749 6.819 1.00 97.00 84 PHE A N 1
ATOM 701 C CA . PHE A 1 84 ? -11.634 7.439 7.164 1.00 97.00 84 PHE A CA 1
ATOM 702 C C . PHE A 1 84 ? -11.722 6.489 8.369 1.00 97.00 84 PHE A C 1
ATOM 704 O O . PHE A 1 84 ? -12.411 6.794 9.342 1.00 97.00 84 PHE A O 1
ATOM 711 N N . LEU A 1 85 ? -10.972 5.382 8.356 1.00 96.00 85 LEU A N 1
ATOM 712 C CA . LEU A 1 85 ? -10.950 4.419 9.460 1.00 96.00 85 LEU A CA 1
ATOM 713 C C . LEU A 1 85 ? -10.434 5.030 10.766 1.00 96.00 85 LEU A C 1
ATOM 715 O O . LEU A 1 85 ? -10.967 4.719 11.827 1.00 96.00 85 LEU A O 1
ATOM 719 N N . GLN A 1 86 ? -9.443 5.921 10.711 1.00 95.38 86 GLN A N 1
ATOM 720 C CA . GLN A 1 86 ? -8.956 6.644 11.889 1.00 95.38 86 GLN A CA 1
ATOM 721 C C . GLN A 1 86 ? -10.042 7.540 12.490 1.00 95.38 86 GLN A C 1
ATOM 723 O O . GLN A 1 86 ? -10.228 7.540 13.705 1.00 95.38 86 GLN A O 1
ATOM 728 N N . LYS A 1 87 ? -10.810 8.257 11.660 1.00 94.69 87 LYS A N 1
ATOM 729 C CA . LYS A 1 87 ? -11.946 9.061 12.137 1.00 94.69 87 LYS A CA 1
ATOM 730 C C . LYS A 1 87 ? -13.014 8.190 12.800 1.00 94.69 87 LYS A C 1
ATOM 732 O O . LYS A 1 87 ? -13.503 8.538 13.872 1.00 94.69 87 LYS A O 1
ATOM 737 N N . VAL A 1 88 ? -13.339 7.043 12.199 1.00 93.69 88 VAL A N 1
ATOM 738 C CA . VAL A 1 88 ? -14.274 6.063 12.780 1.00 93.69 88 VAL A CA 1
ATOM 739 C C . VAL A 1 88 ? -13.747 5.523 14.113 1.00 93.69 88 VAL A C 1
ATOM 741 O O . VAL A 1 88 ? -14.498 5.461 15.083 1.00 93.69 88 VAL A O 1
ATOM 744 N N . LEU A 1 89 ? -12.456 5.188 14.190 1.00 93.88 89 LEU A N 1
ATOM 745 C CA . LEU A 1 89 ? -11.807 4.711 15.411 1.00 93.88 89 LEU A CA 1
ATOM 746 C C . LEU A 1 89 ? -11.907 5.739 16.541 1.00 93.88 89 LEU A C 1
ATOM 748 O O . LEU A 1 89 ? -12.326 5.385 17.637 1.00 93.88 89 LEU A O 1
ATOM 752 N N . VAL A 1 90 ? -11.556 7.000 16.266 1.00 92.88 90 VAL A N 1
ATOM 753 C CA . VAL A 1 90 ? -11.634 8.100 17.241 1.00 92.88 90 VAL A CA 1
ATOM 754 C C . VAL A 1 90 ? -13.072 8.285 17.719 1.00 92.88 90 VAL A C 1
ATOM 756 O O . VAL A 1 90 ? -13.306 8.361 18.922 1.00 92.88 90 VAL A O 1
ATOM 759 N N . LYS A 1 91 ? -14.046 8.269 16.802 1.00 92.06 91 LYS A N 1
ATOM 760 C CA . LYS A 1 91 ? -15.466 8.377 17.153 1.00 92.06 91 LYS A CA 1
ATOM 761 C C . LYS A 1 91 ? -15.913 7.265 18.111 1.00 92.06 91 LYS A C 1
ATOM 763 O O . LYS A 1 91 ? -16.544 7.537 19.126 1.00 92.06 91 LYS A O 1
ATOM 768 N N . ILE A 1 92 ? -15.551 6.016 17.814 1.00 90.50 92 ILE A N 1
ATOM 769 C CA . ILE A 1 92 ? -15.909 4.850 18.640 1.00 90.50 92 ILE A CA 1
ATOM 770 C C . ILE A 1 92 ? -15.166 4.859 19.985 1.00 90.50 92 ILE A C 1
ATOM 772 O O . ILE A 1 92 ? -15.729 4.448 20.996 1.00 90.50 92 ILE A O 1
ATOM 776 N N . ALA A 1 93 ? -13.906 5.297 20.005 1.00 88.62 93 ALA A N 1
ATOM 777 C CA . ALA A 1 93 ? -13.067 5.279 21.199 1.00 88.62 93 ALA A CA 1
ATOM 778 C C . ALA A 1 93 ? -13.454 6.356 22.221 1.00 88.62 93 ALA A C 1
ATOM 780 O O . ALA A 1 93 ? -13.454 6.073 23.417 1.00 88.62 93 ALA A O 1
ATOM 781 N N . TYR A 1 94 ? -13.786 7.565 21.760 1.00 87.56 94 TYR A N 1
ATOM 782 C CA . TYR A 1 94 ? -14.098 8.704 22.631 1.00 87.56 94 TYR A CA 1
ATOM 783 C C . TYR A 1 94 ? -15.598 8.962 22.810 1.00 87.56 94 TYR A C 1
ATOM 785 O O . TYR A 1 94 ? -15.955 9.817 23.611 1.00 87.56 94 TYR A O 1
ATOM 793 N N . GLY A 1 95 ? -16.468 8.211 22.122 1.00 71.50 95 GLY A N 1
ATOM 794 C CA . GLY A 1 95 ? -17.907 8.204 22.391 1.00 71.50 95 GLY A CA 1
ATOM 795 C C . GLY A 1 95 ? -18.589 9.564 22.223 1.00 71.50 95 GLY A C 1
ATOM 796 O O . GLY A 1 95 ? -19.287 9.996 23.136 1.00 71.50 95 GLY A O 1
ATOM 797 N N . PHE A 1 96 ? -18.405 10.208 21.066 1.00 56.53 96 PHE A N 1
ATOM 798 C CA . PHE A 1 96 ? -19.230 11.342 20.623 1.00 56.53 96 PHE A CA 1
ATOM 799 C C . PHE A 1 96 ? -20.050 10.970 19.380 1.00 56.53 96 PHE A C 1
ATOM 801 O O . PHE A 1 96 ? -19.471 10.445 18.395 1.00 56.53 96 PHE A O 1
#